Protein AF-A0A9Q1M0E0-F1 (afdb_monomer)

Solvent-accessible surface area (backbone atoms only — not comparable to full-atom values): 7280 Å² total; per-residue (Å²): 142,78,85,75,78,78,80,63,74,82,59,57,85,79,56,82,85,81,90,66,102,55,81,57,69,69,65,53,51,59,60,48,53,55,46,52,51,31,52,52,40,40,74,76,71,42,93,62,81,74,89,78,69,83,98,55,47,70,40,35,71,77,45,47,36,64,31,49,22,44,82,45,71,67,61,52,51,50,50,39,70,75,55,53,87,44,63,70,64,48,59,68,68,64,56,69,39,69,61,74,49,63,67,68,60,52,55,46,49,49,70,76,44,83,82

Secondary structure (DSSP, 8-state):
-------GGGGGGGS-----SS-HHHHHHHHHHHHHHHHHHHHTT--------TT--HHIIIIIHHHH-B--HHHHHHHHHHHTT-HHHHHHHTSPBPP-S-HHHHHHHHHH---

Structure (mmCIF, N/CA/C/O backbone):
data_AF-A0A9Q1M0E0-F1
#
_entry.id   AF-A0A9Q1M0E0-F1
#
loop_
_atom_site.group_PDB
_atom_site.id
_atom_site.type_symbol
_atom_site.label_atom_id
_atom_site.label_alt_id
_atom_site.label_comp_id
_atom_site.label_asym_id
_atom_site.label_entity_id
_atom_site.label_seq_id
_atom_site.pdbx_PDB_ins_code
_atom_site.Cartn_x
_atom_site.Cartn_y
_atom_site.Cartn_z
_atom_site.occupancy
_atom_site.B_iso_or_equiv
_atom_site.auth_seq_id
_atom_site.auth_comp_id
_atom_site.auth_asym_id
_atom_site.auth_atom_id
_atom_site.pdbx_PDB_model_num
ATOM 1 N N . MET A 1 1 ? -7.735 -19.578 30.010 1.00 34.72 1 MET A N 1
ATOM 2 C CA . MET A 1 1 ? -7.227 -19.688 28.627 1.00 34.72 1 MET A CA 1
ATOM 3 C C . MET A 1 1 ? -8.415 -19.986 27.739 1.00 34.72 1 MET A C 1
ATOM 5 O O . MET A 1 1 ? -8.943 -21.083 27.809 1.00 34.72 1 MET A O 1
ATOM 9 N N . GLY A 1 2 ? -8.872 -18.986 26.999 1.00 29.14 2 GLY A N 1
ATOM 10 C CA . GLY A 1 2 ? -9.993 -19.087 26.074 1.00 29.14 2 GLY A CA 1
ATOM 11 C C . GLY A 1 2 ? -10.066 -17.766 25.330 1.00 29.14 2 GLY A C 1
ATOM 12 O O . GLY A 1 2 ? -10.537 -16.779 25.877 1.00 29.14 2 GLY A O 1
ATOM 13 N N . ILE A 1 3 ? -9.443 -17.710 24.158 1.00 33.84 3 ILE A N 1
ATOM 14 C CA . ILE A 1 3 ? -9.691 -16.648 23.185 1.00 33.84 3 ILE A CA 1
ATOM 15 C C . ILE A 1 3 ? -10.993 -17.047 22.507 1.00 33.84 3 ILE A C 1
ATOM 17 O O . ILE A 1 3 ? -10.993 -17.894 21.616 1.00 33.84 3 ILE A O 1
ATOM 21 N N . ASP A 1 4 ? -12.099 -16.512 23.011 1.00 32.66 4 ASP A N 1
ATOM 22 C CA . ASP A 1 4 ? -13.401 -16.704 22.393 1.00 32.66 4 ASP A CA 1
ATOM 23 C C . ASP A 1 4 ? -13.353 -16.092 20.992 1.00 32.66 4 ASP A C 1
ATOM 25 O O . ASP A 1 4 ? -13.011 -14.921 20.804 1.00 32.66 4 ASP A O 1
ATOM 29 N N . ALA A 1 5 ? -13.635 -16.923 19.991 1.00 37.22 5 ALA A N 1
ATOM 30 C CA . ALA A 1 5 ? -13.824 -16.477 18.626 1.00 37.22 5 ALA A CA 1
ATOM 31 C C . ALA A 1 5 ? -14.966 -15.454 18.627 1.00 37.22 5 ALA A C 1
ATOM 33 O O . ALA A 1 5 ? -16.107 -15.798 18.931 1.00 37.22 5 ALA A O 1
ATOM 34 N N . LEU A 1 6 ? -14.653 -14.192 18.324 1.00 43.72 6 LEU A N 1
ATOM 35 C CA . LEU A 1 6 ? -15.671 -13.169 18.119 1.00 43.72 6 LEU A CA 1
ATOM 36 C C . LEU A 1 6 ? -16.571 -13.612 16.962 1.00 43.72 6 LEU A C 1
ATOM 38 O O . LEU A 1 6 ? -16.150 -13.665 15.805 1.00 43.72 6 LEU A O 1
ATOM 42 N N . ASP A 1 7 ? -17.807 -13.954 17.310 1.00 38.16 7 ASP A N 1
ATOM 43 C CA . ASP A 1 7 ? -18.870 -14.273 16.373 1.00 38.16 7 ASP A CA 1
ATOM 44 C C . ASP A 1 7 ? -19.270 -13.004 15.601 1.00 38.16 7 ASP A C 1
ATOM 46 O O . ASP A 1 7 ? -20.046 -12.165 16.060 1.00 38.16 7 ASP A O 1
ATOM 50 N N . CYS A 1 8 ? -18.698 -12.844 14.407 1.00 41.69 8 CYS A N 1
ATOM 51 C CA . CYS A 1 8 ? -18.947 -11.715 13.510 1.00 41.69 8 CYS A CA 1
ATOM 52 C C . CYS A 1 8 ? -20.258 -11.839 12.704 1.00 41.69 8 CYS A C 1
ATOM 54 O O . CYS A 1 8 ? -20.469 -11.074 11.758 1.00 41.69 8 CYS A O 1
ATOM 56 N N . SER A 1 9 ? -21.163 -12.759 13.065 1.00 41.91 9 SER A N 1
ATOM 57 C CA . SER A 1 9 ? -22.422 -13.007 12.342 1.00 41.91 9 SER A CA 1
ATOM 58 C C . SER A 1 9 ? -23.314 -11.768 12.191 1.00 41.91 9 SER A C 1
ATOM 60 O O . SER A 1 9 ? -24.031 -11.639 11.198 1.00 41.91 9 SER A O 1
ATOM 62 N N . HIS A 1 10 ? -23.242 -10.807 13.118 1.00 43.28 10 HIS A N 1
ATOM 63 C CA . HIS A 1 10 ? -24.044 -9.578 13.070 1.00 43.28 10 HIS A CA 1
ATOM 64 C C . HIS A 1 10 ? -23.569 -8.529 1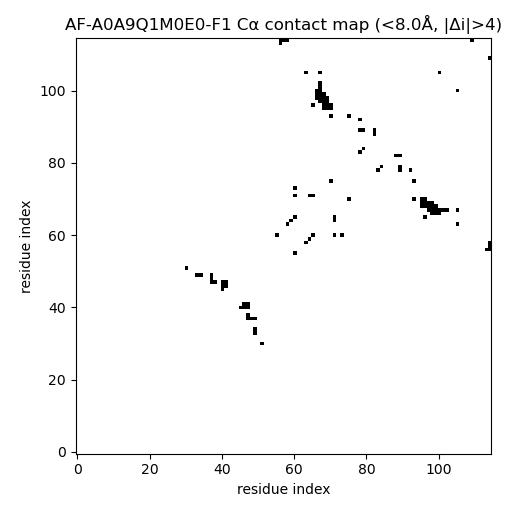2.049 1.00 43.28 10 HIS A C 1
ATOM 66 O O . HIS A 1 10 ? -24.323 -7.609 11.730 1.00 43.28 10 HIS A O 1
ATOM 72 N N . LEU A 1 11 ? -22.365 -8.663 11.484 1.00 46.19 11 LEU A N 1
ATOM 73 C CA . LEU A 1 11 ? -21.838 -7.713 10.492 1.00 46.19 11 LEU A CA 1
ATOM 74 C C . LEU A 1 11 ? -22.188 -8.090 9.040 1.00 46.19 11 LEU A C 1
ATOM 76 O O . LEU A 1 11 ? -22.089 -7.245 8.148 1.00 46.19 11 LEU A O 1
ATOM 80 N N . ASN A 1 12 ? -22.680 -9.312 8.804 1.00 43.06 12 ASN A N 1
ATOM 81 C CA . ASN A 1 12 ? -23.043 -9.807 7.468 1.00 43.06 12 ASN A CA 1
ATOM 82 C C . ASN A 1 12 ? -24.220 -9.057 6.825 1.00 43.06 12 ASN A C 1
ATOM 84 O O . ASN A 1 12 ? -24.329 -9.016 5.603 1.00 43.06 12 ASN A O 1
ATOM 88 N N . HIS A 1 13 ? -25.088 -8.421 7.615 1.00 38.31 13 HIS A N 1
ATOM 89 C CA . HIS A 1 13 ? -26.261 -7.724 7.077 1.00 38.31 13 HIS A CA 1
ATOM 90 C C . HIS A 1 13 ? -25.925 -6.357 6.445 1.00 38.31 13 HIS A C 1
ATOM 92 O O . HIS A 1 13 ? -26.777 -5.746 5.800 1.00 38.31 13 HIS A O 1
ATOM 98 N N . LYS A 1 14 ? -24.694 -5.850 6.625 1.00 40.41 14 LYS A N 1
ATOM 99 C CA . LYS A 1 14 ? -24.302 -4.508 6.161 1.00 40.41 14 LYS A CA 1
ATOM 100 C C . LYS A 1 14 ? -23.482 -4.513 4.865 1.00 40.41 14 LYS A C 1
ATOM 102 O O . LYS A 1 14 ? -23.364 -3.465 4.237 1.00 40.41 14 LYS A O 1
ATOM 107 N N . PHE A 1 15 ? -22.962 -5.667 4.434 1.00 40.66 15 PHE A N 1
ATOM 108 C CA . PHE A 1 15 ? -22.102 -5.769 3.251 1.00 40.66 15 PHE A CA 1
ATOM 109 C C . PHE A 1 15 ? -22.349 -7.083 2.487 1.00 40.66 15 PHE A C 1
ATOM 111 O O . PHE A 1 15 ? -21.860 -8.129 2.913 1.00 40.66 15 PHE A O 1
ATOM 118 N N . PRO A 1 16 ? -23.091 -7.068 1.362 1.00 32.03 16 PRO A N 1
ATOM 119 C CA . PRO A 1 16 ? -23.270 -8.265 0.550 1.00 32.03 16 PRO A CA 1
ATOM 120 C C . PRO A 1 16 ? -21.944 -8.665 -0.115 1.00 32.03 16 PRO A C 1
ATOM 122 O O . PRO A 1 16 ? -21.217 -7.827 -0.654 1.00 32.03 16 PRO A O 1
ATOM 125 N N . ALA A 1 17 ? -21.626 -9.959 -0.068 1.00 39.06 17 ALA A N 1
ATOM 126 C CA . ALA A 1 17 ? -20.426 -10.530 -0.668 1.00 39.06 17 ALA A CA 1
ATOM 127 C C . ALA A 1 17 ? -20.444 -10.363 -2.199 1.00 39.06 17 ALA A C 1
ATOM 129 O O . ALA A 1 17 ? -21.310 -10.908 -2.881 1.00 39.06 17 ALA A O 1
ATOM 130 N N . ILE A 1 18 ? -19.466 -9.638 -2.751 1.00 38.50 18 ILE A N 1
ATOM 131 C CA . ILE A 1 18 ? -19.239 -9.576 -4.199 1.00 38.50 18 ILE A CA 1
ATOM 132 C C . ILE A 1 18 ? -18.432 -10.816 -4.592 1.00 38.50 18 ILE A C 1
ATOM 134 O O . ILE A 1 18 ? -17.242 -10.934 -4.294 1.00 38.50 18 ILE A O 1
ATOM 138 N N . SER A 1 19 ? -19.104 -11.767 -5.239 1.00 37.25 19 SER A N 1
ATOM 139 C CA . SER A 1 19 ? -18.520 -13.014 -5.725 1.00 37.25 19 SER A CA 1
ATOM 140 C C . SER A 1 19 ? -17.624 -12.758 -6.940 1.00 37.25 19 SER A C 1
ATOM 142 O O . SER A 1 19 ? -18.107 -12.651 -8.063 1.00 37.25 19 SER A O 1
ATOM 144 N N . ASN A 1 20 ? -16.311 -12.700 -6.734 1.00 34.97 20 ASN A N 1
ATOM 145 C CA . ASN A 1 20 ? -15.337 -12.793 -7.819 1.00 34.97 20 ASN A CA 1
ATOM 146 C C . ASN A 1 20 ? -14.214 -13.751 -7.418 1.00 34.97 20 ASN A C 1
ATOM 148 O O . ASN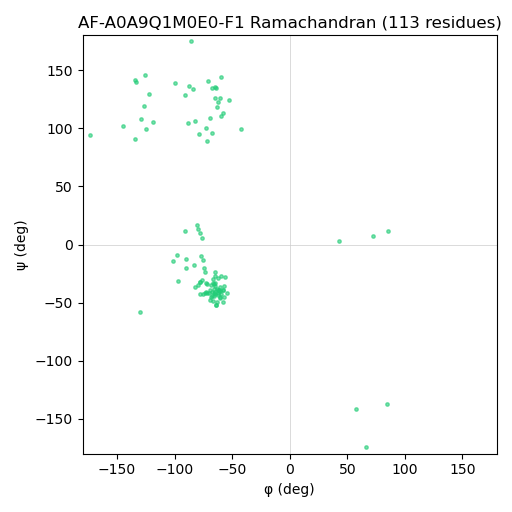 A 1 20 ? -13.239 -13.323 -6.815 1.00 34.97 20 ASN A O 1
ATOM 152 N N . GLY A 1 21 ? -14.391 -15.038 -7.746 1.00 37.41 21 GLY A N 1
ATOM 153 C CA . GLY A 1 21 ? -13.385 -16.045 -8.147 1.00 37.41 21 GLY A CA 1
ATOM 154 C C . GLY A 1 21 ? -12.025 -16.192 -7.440 1.00 37.41 21 GLY A C 1
ATOM 155 O O . GLY A 1 21 ? -11.223 -17.008 -7.880 1.00 37.41 21 GLY A O 1
ATOM 156 N N . ARG A 1 22 ? -11.716 -15.449 -6.381 1.00 47.44 22 ARG A N 1
ATOM 157 C CA . ARG A 1 22 ? -10.498 -15.552 -5.570 1.00 47.44 22 ARG A CA 1
ATOM 158 C C . ARG A 1 22 ? -10.954 -15.819 -4.152 1.00 47.44 22 ARG A C 1
ATOM 160 O O . ARG A 1 22 ? -11.830 -15.099 -3.691 1.00 47.44 22 ARG A O 1
ATOM 167 N N . ASN A 1 23 ? -10.396 -16.835 -3.492 1.00 38.31 23 ASN A N 1
ATOM 168 C CA . ASN A 1 23 ? -10.765 -17.250 -2.133 1.00 38.31 23 ASN A CA 1
ATOM 169 C C . ASN A 1 23 ? -10.974 -16.026 -1.207 1.00 38.31 23 ASN A C 1
ATOM 171 O O . ASN A 1 23 ? -9.991 -15.448 -0.737 1.00 38.31 23 ASN A O 1
ATOM 175 N N . PRO A 1 24 ? -12.232 -15.600 -0.958 1.00 46.53 24 PRO A N 1
ATOM 176 C CA . PRO A 1 24 ? -12.521 -14.273 -0.399 1.00 46.53 24 PRO A CA 1
ATOM 177 C C . PRO A 1 24 ? -12.187 -14.174 1.089 1.00 46.53 24 PRO A C 1
ATOM 179 O O . PRO A 1 24 ? -12.020 -13.084 1.628 1.00 46.53 24 PRO A O 1
ATOM 182 N N . LEU A 1 25 ? -12.092 -15.326 1.757 1.00 44.34 25 LEU A N 1
ATOM 183 C CA . LEU A 1 25 ? -12.033 -15.434 3.210 1.00 44.34 25 LEU A CA 1
ATOM 184 C C . LEU A 1 25 ? -10.732 -14.884 3.809 1.00 44.34 25 LEU A C 1
ATOM 186 O O . LEU A 1 25 ? -10.782 -14.271 4.870 1.00 44.34 25 LEU A O 1
ATOM 190 N N . MET A 1 26 ? -9.587 -15.019 3.127 1.00 47.56 26 MET A N 1
ATOM 191 C CA . MET A 1 26 ? -8.335 -14.434 3.630 1.00 47.56 26 MET A CA 1
ATOM 192 C C . MET A 1 26 ? -8.228 -12.934 3.351 1.00 47.56 26 MET A C 1
ATOM 194 O O . MET A 1 26 ? -7.730 -12.203 4.201 1.00 47.56 26 MET A O 1
ATOM 198 N N . SER A 1 27 ? -8.747 -12.456 2.212 1.00 49.50 27 SER A N 1
ATOM 199 C CA . SER A 1 27 ? -8.696 -11.028 1.868 1.00 49.50 27 SER A CA 1
ATOM 200 C C . SER A 1 27 ? -9.633 -10.164 2.713 1.00 49.50 27 SER A C 1
ATOM 202 O O . SER A 1 27 ? -9.318 -9.026 3.061 1.00 49.50 27 SER A O 1
ATOM 204 N N . LEU A 1 28 ? -10.781 -10.727 3.086 1.00 53.72 28 LEU A N 1
ATOM 205 C CA . LEU A 1 28 ? -11.791 -10.022 3.862 1.00 53.72 28 LEU A CA 1
ATOM 206 C C . LEU A 1 28 ? -11.431 -9.934 5.354 1.00 53.72 28 LEU A C 1
ATOM 208 O O . LEU A 1 28 ? -11.747 -8.934 5.996 1.00 53.72 28 LEU A O 1
ATOM 212 N N . GLY A 1 29 ? -10.730 -10.943 5.888 1.00 54.44 29 GLY A N 1
ATOM 213 C CA . GLY A 1 29 ? -10.344 -11.013 7.300 1.00 54.44 29 GLY A CA 1
ATOM 214 C C . GLY A 1 29 ? -9.380 -9.902 7.726 1.00 54.44 29 GLY A C 1
ATOM 215 O O . GLY A 1 29 ? -9.674 -9.170 8.668 1.00 54.44 29 GLY A O 1
ATOM 216 N N . TYR A 1 30 ? -8.262 -9.704 7.013 1.00 52.78 30 TYR A N 1
ATOM 217 C CA . TYR A 1 30 ? -7.275 -8.674 7.388 1.00 52.78 30 TYR A CA 1
ATOM 218 C C . TYR A 1 30 ? -7.827 -7.249 7.250 1.00 52.78 30 TYR A C 1
ATOM 220 O O . TYR A 1 30 ? -7.521 -6.371 8.056 1.00 52.78 30 TYR A O 1
ATOM 228 N N . LYS A 1 31 ? -8.699 -7.032 6.258 1.00 61.03 31 LYS A N 1
ATOM 229 C CA . LYS A 1 31 ? -9.344 -5.741 6.000 1.00 61.03 31 LYS A CA 1
ATOM 230 C C . LYS A 1 31 ? -10.270 -5.323 7.144 1.00 61.03 31 LYS A C 1
ATOM 232 O O . LYS A 1 31 ? -10.482 -4.130 7.354 1.00 61.03 31 LYS A O 1
ATOM 237 N N . LEU A 1 32 ? -10.808 -6.296 7.880 1.00 71.44 32 LEU A N 1
ATOM 238 C CA . LEU A 1 32 ? -11.676 -6.072 9.030 1.00 71.44 32 LEU A CA 1
ATOM 239 C C . LEU A 1 32 ? -10.884 -5.607 10.261 1.00 71.44 32 LEU A C 1
ATOM 241 O O . LEU A 1 32 ? -11.300 -4.657 10.922 1.00 71.44 32 LEU A O 1
ATOM 245 N N . TYR A 1 33 ? -9.727 -6.220 10.535 1.00 83.12 33 TYR A N 1
ATOM 246 C CA . TYR A 1 33 ? -8.934 -5.915 11.733 1.00 83.12 33 TYR A CA 1
ATOM 247 C C . TYR A 1 33 ? -8.295 -4.524 11.692 1.00 83.12 33 TYR A C 1
ATOM 249 O O . TYR A 1 33 ? -8.436 -3.765 12.648 1.00 83.12 33 TYR A O 1
ATOM 257 N N . SER A 1 34 ? -7.645 -4.147 10.584 1.00 86.44 34 SER A N 1
ATOM 258 C CA . SER A 1 34 ? -7.011 -2.823 10.467 1.00 86.44 34 SER A CA 1
ATOM 259 C C . SER A 1 34 ? -8.031 -1.683 10.532 1.00 86.44 34 SER A C 1
ATOM 261 O O . SER A 1 34 ? -7.775 -0.665 11.175 1.00 86.44 34 SER A O 1
ATOM 263 N N . LYS A 1 35 ? -9.215 -1.866 9.928 1.00 90.50 35 LYS A N 1
ATOM 264 C CA . LYS A 1 35 ? -10.309 -0.887 10.016 1.00 90.50 35 LYS A CA 1
ATOM 265 C C . LYS A 1 35 ? -10.864 -0.780 11.428 1.00 90.50 35 LYS A C 1
ATOM 267 O O . LYS A 1 35 ? -10.955 0.322 11.948 1.00 90.50 35 LYS A O 1
ATOM 272 N N . SER A 1 36 ? -11.163 -1.913 12.065 1.00 92.75 36 SER A N 1
ATOM 273 C CA . SER A 1 36 ? -11.662 -1.934 13.443 1.00 92.75 36 SER A CA 1
ATOM 274 C C . SER A 1 36 ? -10.691 -1.259 14.414 1.00 92.75 36 SER A C 1
ATOM 276 O O . SER A 1 36 ? -11.119 -0.512 15.295 1.00 92.75 36 SER A O 1
ATOM 278 N N . PHE A 1 37 ? -9.388 -1.469 14.230 1.00 91.94 37 PHE A N 1
ATOM 279 C CA . PHE A 1 37 ? -8.369 -0.794 15.023 1.00 91.94 37 PHE A CA 1
ATOM 280 C C . PHE A 1 37 ? -8.398 0.727 14.818 1.00 91.94 37 PHE A C 1
ATOM 282 O O . PHE A 1 37 ? -8.479 1.472 15.794 1.00 91.94 37 PHE A O 1
ATOM 289 N N . ALA A 1 38 ? -8.418 1.199 13.568 1.00 93.81 38 ALA A N 1
ATOM 290 C CA . ALA A 1 38 ? -8.513 2.628 13.271 1.00 93.81 38 ALA A CA 1
ATOM 291 C C . ALA A 1 38 ? -9.814 3.255 13.805 1.00 93.81 38 ALA A C 1
ATOM 293 O O . ALA A 1 38 ? -9.788 4.356 14.350 1.00 93.81 38 ALA A O 1
ATOM 294 N N . ASP A 1 39 ? -10.939 2.547 13.711 1.00 94.19 39 ASP A N 1
ATOM 295 C CA . ASP A 1 39 ? -12.225 2.994 14.252 1.00 94.19 39 ASP A CA 1
ATOM 296 C C . ASP A 1 39 ? -12.192 3.093 15.784 1.00 94.19 39 ASP A C 1
ATOM 298 O O . ASP A 1 39 ? -12.749 4.027 16.360 1.00 94.19 39 ASP A O 1
ATOM 302 N N . THR A 1 40 ? -11.473 2.184 16.450 1.00 96.06 40 THR A N 1
ATOM 303 C CA . THR A 1 40 ? -11.269 2.224 17.907 1.00 96.06 40 THR A CA 1
ATOM 304 C C . THR A 1 40 ? -10.438 3.441 18.317 1.00 96.06 40 THR A C 1
ATOM 306 O O . THR A 1 40 ? -10.783 4.117 19.285 1.00 96.06 40 THR A O 1
ATOM 309 N N . LEU A 1 41 ? -9.386 3.775 17.559 1.00 96.50 41 LEU A N 1
ATOM 310 C CA . LEU A 1 41 ? -8.593 4.992 17.777 1.00 96.50 41 LEU A CA 1
ATOM 311 C C . LEU A 1 41 ? -9.442 6.260 17.596 1.00 96.50 41 LEU A C 1
ATOM 313 O O . LEU A 1 41 ? -9.407 7.159 18.437 1.00 96.50 41 LEU A O 1
ATOM 317 N N . LYS A 1 42 ? -10.275 6.306 16.552 1.00 96.69 42 LYS A N 1
ATOM 318 C CA . LYS A 1 42 ? -11.207 7.422 16.331 1.00 96.69 42 LYS A CA 1
ATOM 319 C C . LYS A 1 42 ? -12.215 7.569 17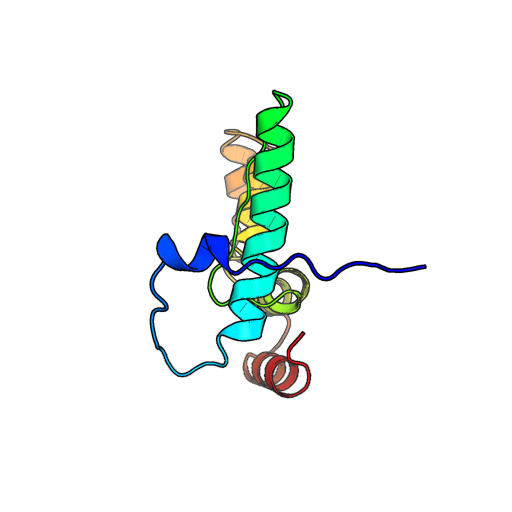.468 1.00 96.69 42 LYS A C 1
ATOM 321 O O . LYS A 1 42 ? -12.504 8.689 17.878 1.00 96.69 42 LYS A O 1
ATOM 326 N N . ALA A 1 43 ? -12.726 6.459 18.004 1.00 95.31 43 ALA A N 1
ATOM 327 C CA . ALA A 1 43 ? -13.703 6.473 19.093 1.00 95.31 43 ALA A CA 1
ATOM 328 C C . ALA A 1 43 ? -13.157 7.109 20.384 1.00 95.31 43 ALA A C 1
ATOM 330 O O . ALA A 1 43 ? -13.923 7.704 21.138 1.00 95.31 43 ALA A O 1
ATOM 331 N N . VAL A 1 44 ? -11.843 7.033 20.619 1.00 97.06 44 VAL A N 1
ATOM 332 C CA . VAL A 1 44 ? -11.176 7.692 21.758 1.00 97.06 44 VAL A CA 1
ATOM 333 C C . VAL A 1 44 ? -10.668 9.106 21.431 1.00 97.06 44 VAL A C 1
ATOM 335 O O . VAL A 1 44 ? -9.933 9.694 22.219 1.00 97.06 44 VAL A O 1
ATOM 338 N N . GLY A 1 45 ? -11.070 9.671 20.287 1.00 95.00 45 GLY A N 1
ATOM 339 C CA . GLY A 1 45 ? -10.752 11.042 19.881 1.00 95.00 45 GLY A CA 1
ATOM 340 C C . GLY A 1 45 ? -9.405 11.216 19.175 1.00 95.00 45 GLY A C 1
ATOM 341 O O . GLY A 1 45 ? -8.970 12.351 18.989 1.00 95.00 45 GLY A O 1
ATOM 342 N N . VAL A 1 46 ? -8.735 10.129 18.773 1.00 96.81 46 VAL A N 1
ATOM 343 C CA . VAL A 1 46 ? -7.478 10.196 18.010 1.00 96.81 46 VAL A CA 1
ATOM 344 C C . VAL A 1 46 ? -7.778 10.365 16.520 1.00 96.81 46 VAL A C 1
ATOM 346 O O . VAL A 1 46 ? -8.584 9.631 15.946 1.00 96.81 46 VAL A O 1
ATOM 349 N N . THR A 1 47 ? -7.081 11.292 15.863 1.00 92.75 47 THR A N 1
ATOM 350 C CA . THR A 1 47 ? -7.061 11.372 14.398 1.00 92.75 47 THR A CA 1
ATOM 351 C C . THR A 1 47 ? -6.305 10.167 13.847 1.00 92.75 47 THR A C 1
ATOM 353 O O . THR A 1 47 ? -5.090 10.069 14.002 1.00 92.75 47 THR A O 1
ATOM 356 N N . ALA A 1 48 ? -7.024 9.236 13.225 1.00 93.25 48 ALA A N 1
ATOM 357 C CA . ALA A 1 48 ? -6.451 8.028 12.646 1.00 93.25 48 ALA A CA 1
ATOM 358 C C . ALA A 1 48 ? -7.014 7.779 11.246 1.00 93.25 48 ALA A C 1
ATOM 360 O O . ALA A 1 48 ? -8.211 7.943 11.009 1.00 93.25 48 ALA A O 1
ATOM 361 N N . GLU A 1 49 ? -6.170 7.312 10.335 1.00 90.75 49 GLU A N 1
ATOM 362 C CA . GLU A 1 49 ? -6.562 6.899 8.990 1.00 90.75 49 GLU A CA 1
ATOM 363 C C . GLU A 1 49 ? -6.091 5.469 8.724 1.00 90.75 49 GLU A C 1
ATOM 365 O O . GLU A 1 49 ? -5.067 5.024 9.239 1.00 90.75 49 GLU A O 1
ATOM 370 N N . CYS A 1 50 ? -6.878 4.721 7.951 1.00 90.31 50 CYS A N 1
ATOM 371 C CA . CYS A 1 50 ? -6.548 3.360 7.546 1.00 90.31 50 CYS A CA 1
ATOM 372 C C . CYS A 1 50 ? -6.457 3.327 6.024 1.00 90.31 50 CYS A C 1
ATOM 374 O O . CYS A 1 50 ? -7.483 3.370 5.342 1.00 90.31 50 CYS A O 1
ATOM 376 N N . VAL A 1 51 ? -5.230 3.251 5.512 1.00 88.81 51 VAL A N 1
ATOM 377 C CA . VAL A 1 51 ? -4.947 3.106 4.082 1.00 88.81 51 VAL A CA 1
ATOM 378 C C . VAL A 1 51 ? -4.855 1.620 3.750 1.00 88.81 51 VAL A C 1
ATOM 380 O O . VAL A 1 51 ? -4.156 0.859 4.420 1.00 88.81 51 VAL A O 1
ATOM 383 N N . LEU A 1 52 ? -5.600 1.191 2.733 1.00 87.88 52 LEU A N 1
ATOM 384 C CA . LEU A 1 52 ? -5.659 -0.198 2.286 1.00 87.88 52 LEU A CA 1
ATOM 385 C C . LEU A 1 52 ? -5.354 -0.258 0.793 1.00 87.88 52 LEU A C 1
ATOM 387 O O . LEU A 1 52 ? -6.106 0.280 -0.017 1.00 87.88 52 LEU A O 1
ATOM 391 N N . TYR A 1 53 ? -4.288 -0.967 0.436 1.00 86.44 53 TYR A N 1
ATOM 392 C CA . TYR A 1 53 ? -3.873 -1.138 -0.952 1.00 86.44 53 TYR A CA 1
ATOM 393 C C . TYR A 1 53 ? -4.573 -2.362 -1.556 1.00 86.44 53 TYR A C 1
ATOM 395 O O . TYR A 1 53 ? -4.259 -3.512 -1.239 1.00 86.44 53 TYR A O 1
ATOM 403 N N . GLU A 1 54 ? -5.578 -2.125 -2.400 1.00 84.00 54 GLU A N 1
ATOM 404 C CA . GLU A 1 54 ? -6.402 -3.198 -2.965 1.00 84.00 54 GLU A CA 1
ATOM 405 C C . GLU A 1 54 ? -5.598 -4.138 -3.872 1.00 84.00 54 GLU A C 1
ATOM 407 O O . GLU A 1 54 ? -4.832 -3.719 -4.738 1.00 84.00 54 GLU A O 1
ATOM 412 N N . GLY A 1 55 ? -5.812 -5.445 -3.710 1.00 83.88 55 GLY A N 1
ATOM 413 C CA . GLY A 1 55 ? -5.164 -6.465 -4.539 1.00 83.88 55 GLY A CA 1
ATOM 414 C C . GLY A 1 55 ? -3.669 -6.673 -4.270 1.00 83.88 55 GLY A C 1
ATOM 415 O O . GLY A 1 55 ? -3.038 -7.441 -5.008 1.00 83.88 55 GLY A O 1
ATOM 416 N N . LYS A 1 56 ? -3.124 -6.035 -3.228 1.00 84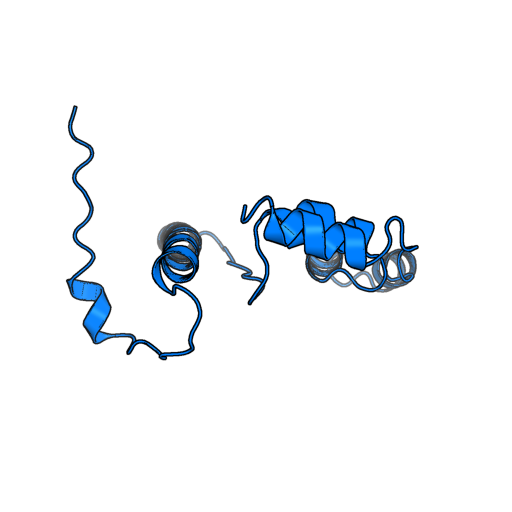.44 56 LYS A N 1
ATOM 417 C CA . LYS A 1 56 ? -1.755 -6.207 -2.732 1.00 84.44 56 LYS A CA 1
ATOM 418 C C . LYS A 1 56 ? -1.747 -7.137 -1.513 1.00 84.44 56 LYS A C 1
ATOM 420 O O . LYS A 1 56 ? -2.639 -7.068 -0.669 1.00 84.44 56 LYS A O 1
ATOM 425 N N . THR A 1 57 ? -0.765 -8.029 -1.445 1.00 83.06 57 THR A N 1
ATOM 426 C CA . THR A 1 57 ? -0.435 -8.821 -0.253 1.00 83.06 57 THR A CA 1
ATOM 427 C C . THR A 1 57 ? 0.513 -8.039 0.654 1.00 83.06 57 THR A C 1
ATOM 429 O O . THR A 1 57 ? 0.981 -6.956 0.293 1.00 83.06 57 THR A O 1
ATOM 432 N N . LEU A 1 58 ? 0.827 -8.587 1.833 1.00 79.88 58 LEU A N 1
ATOM 433 C CA . LEU A 1 58 ? 1.779 -7.955 2.746 1.00 79.88 58 LEU A CA 1
ATOM 434 C C . LEU A 1 58 ? 3.154 -7.808 2.079 1.00 79.88 58 LEU A C 1
ATOM 436 O O . LEU A 1 58 ? 3.787 -6.759 2.173 1.00 79.88 58 LEU A O 1
ATOM 440 N N . THR A 1 59 ? 3.608 -8.844 1.371 1.00 85.56 59 THR A N 1
ATOM 441 C CA . THR A 1 59 ? 4.912 -8.820 0.695 1.00 85.56 59 THR A CA 1
ATOM 442 C C . THR A 1 59 ? 4.928 -7.951 -0.559 1.00 85.56 59 THR A C 1
ATOM 444 O O . THR A 1 59 ? 6.003 -7.477 -0.931 1.00 85.56 59 THR A O 1
ATOM 447 N N . ASP A 1 60 ? 3.775 -7.703 -1.195 1.00 87.81 60 ASP A N 1
ATOM 448 C CA . ASP A 1 60 ? 3.705 -6.812 -2.355 1.00 87.81 60 ASP A CA 1
ATOM 449 C C . ASP A 1 60 ? 4.221 -5.409 -1.988 1.00 87.81 60 ASP A C 1
ATOM 451 O O . ASP A 1 60 ? 5.130 -4.915 -2.647 1.00 87.81 60 ASP A O 1
ATOM 455 N N . LEU A 1 61 ? 3.733 -4.831 -0.885 1.00 87.31 61 LEU A N 1
ATOM 456 C CA . LEU A 1 61 ? 4.067 -3.462 -0.467 1.00 87.31 61 LEU A CA 1
ATOM 457 C C . LEU A 1 61 ? 5.500 -3.308 0.059 1.00 87.31 61 LEU A C 1
ATOM 459 O O . LEU A 1 61 ? 6.168 -2.325 -0.237 1.00 87.31 61 LEU A O 1
ATOM 463 N N . PHE A 1 62 ? 5.985 -4.262 0.860 1.00 85.62 62 PHE A N 1
ATOM 464 C CA . PHE A 1 62 ? 7.284 -4.120 1.536 1.00 85.62 62 PHE A CA 1
ATOM 465 C C . PHE A 1 62 ? 8.470 -4.659 0.736 1.00 85.62 62 PHE A C 1
ATOM 467 O O . PHE A 1 62 ? 9.612 -4.305 1.026 1.00 85.62 62 PHE A O 1
ATOM 474 N N . LEU A 1 63 ? 8.225 -5.543 -0.233 1.00 88.12 63 LEU A N 1
ATOM 475 C CA . LEU A 1 63 ? 9.287 -6.219 -0.976 1.00 88.12 63 LEU A CA 1
ATOM 476 C C . LEU A 1 63 ? 9.068 -6.138 -2.483 1.00 88.12 63 LEU A C 1
ATOM 478 O O . LEU A 1 63 ? 9.935 -5.636 -3.198 1.00 88.12 63 LEU A O 1
ATOM 482 N N . GLN A 1 64 ? 7.934 -6.629 -2.993 1.00 89.31 64 GLN A N 1
ATOM 483 C CA . GLN A 1 64 ? 7.802 -6.835 -4.437 1.00 89.31 64 GLN A CA 1
ATOM 484 C C . GLN A 1 64 ? 7.711 -5.522 -5.213 1.00 89.31 64 GLN A C 1
ATOM 486 O O . GLN A 1 64 ? 8.341 -5.417 -6.261 1.00 89.31 64 GLN A O 1
ATOM 491 N N . ASP A 1 65 ? 6.967 -4.532 -4.726 1.00 90.44 65 ASP A N 1
ATOM 492 C CA . ASP A 1 65 ? 6.828 -3.226 -5.371 1.00 90.44 65 ASP A CA 1
ATOM 493 C C . ASP A 1 65 ? 8.140 -2.420 -5.334 1.00 90.44 65 ASP A C 1
ATOM 495 O O . ASP A 1 65 ? 8.592 -2.004 -6.411 1.00 90.44 65 ASP A O 1
ATOM 499 N N . PRO A 1 66 ? 8.864 -2.339 -4.195 1.00 90.69 66 PRO A N 1
ATOM 500 C CA . PRO A 1 66 ? 10.216 -1.782 -4.173 1.00 90.69 66 PRO A CA 1
ATOM 501 C C . PRO A 1 66 ? 11.170 -2.457 -5.168 1.00 90.69 66 PRO A C 1
ATOM 503 O O . PRO A 1 66 ? 11.938 -1.787 -5.862 1.00 90.69 66 PRO A O 1
ATOM 506 N N . MET A 1 67 ? 11.112 -3.789 -5.289 1.00 92.44 67 MET A N 1
ATOM 507 C CA . MET A 1 67 ? 11.979 -4.552 -6.196 1.00 92.44 67 MET A CA 1
ATOM 508 C C . MET A 1 67 ? 11.560 -4.445 -7.670 1.00 92.44 67 MET A C 1
ATOM 510 O O . MET A 1 67 ? 12.414 -4.494 -8.564 1.00 92.44 67 MET A O 1
ATOM 514 N N . ARG A 1 68 ? 10.261 -4.283 -7.943 1.00 92.19 68 ARG A N 1
ATOM 515 C CA . ARG A 1 68 ? 9.696 -4.073 -9.286 1.00 92.19 68 ARG A CA 1
ATOM 516 C C . ARG A 1 68 ? 10.128 -2.730 -9.871 1.00 92.19 68 ARG A C 1
ATOM 518 O O . ARG A 1 68 ? 10.285 -2.632 -11.097 1.00 92.19 68 ARG A O 1
ATOM 525 N N . GLY A 1 69 ? 10.371 -1.743 -9.010 1.00 89.94 69 GLY A N 1
ATOM 526 C CA . GLY A 1 69 ? 10.673 -0.369 -9.397 1.00 89.94 69 GLY A CA 1
ATOM 527 C C . GLY A 1 69 ? 9.480 0.314 -10.075 1.00 89.94 69 GLY A C 1
ATOM 528 O O . GLY A 1 69 ? 8.396 -0.254 -10.193 1.00 89.94 69 GLY A O 1
ATOM 529 N N . GLY A 1 70 ? 9.691 1.533 -10.566 1.00 88.62 70 GLY A N 1
ATOM 530 C CA . GLY A 1 70 ? 8.617 2.399 -11.051 1.00 88.62 70 GLY A CA 1
ATOM 531 C C . GLY A 1 70 ? 7.972 3.186 -9.911 1.00 88.62 70 GLY A C 1
ATOM 532 O O . GLY A 1 70 ? 8.692 3.722 -9.069 1.00 88.62 70 GLY A O 1
ATOM 533 N N . ILE A 1 71 ? 6.640 3.273 -9.931 1.00 83.50 71 ILE A N 1
ATOM 534 C CA . ILE A 1 71 ? 5.816 3.943 -8.914 1.00 83.50 71 ILE A CA 1
ATOM 535 C C . ILE A 1 71 ? 5.494 2.932 -7.804 1.00 83.50 71 ILE A C 1
ATOM 537 O O . ILE A 1 71 ? 5.199 1.774 -8.097 1.00 83.50 71 ILE A O 1
ATOM 541 N N . ASP A 1 72 ? 5.600 3.362 -6.547 1.00 86.88 72 ASP A N 1
ATOM 542 C CA . ASP A 1 72 ? 5.246 2.568 -5.358 1.00 86.88 72 ASP A CA 1
ATOM 543 C C . ASP A 1 72 ? 4.335 3.439 -4.510 1.00 86.88 72 ASP A C 1
ATOM 545 O O . ASP A 1 72 ? 4.795 4.427 -3.934 1.00 86.88 72 ASP A O 1
ATOM 549 N N . ASP A 1 73 ? 3.058 3.071 -4.501 1.00 85.56 73 ASP A N 1
ATOM 550 C CA . ASP A 1 73 ? 1.991 3.844 -3.876 1.00 85.56 73 ASP A CA 1
ATOM 551 C C . ASP A 1 73 ? 2.235 4.010 -2.368 1.00 85.56 73 ASP A C 1
ATOM 553 O O . ASP A 1 73 ? 1.994 5.078 -1.817 1.00 85.56 73 ASP A O 1
ATOM 557 N N . MET A 1 74 ? 2.778 2.984 -1.697 1.00 88.12 74 MET A N 1
ATOM 558 C CA . MET A 1 74 ? 2.998 3.032 -0.250 1.00 88.12 74 MET A CA 1
ATOM 559 C C . MET A 1 74 ? 4.146 3.949 0.130 1.00 88.12 74 MET A C 1
ATOM 561 O O . MET A 1 74 ? 4.051 4.707 1.097 1.00 88.12 74 MET A O 1
ATOM 565 N N . LEU A 1 75 ? 5.224 3.912 -0.647 1.00 86.50 75 LEU A N 1
ATOM 566 C CA . LEU A 1 75 ? 6.324 4.838 -0.447 1.00 86.50 75 LEU A CA 1
ATOM 567 C C . LEU A 1 75 ? 5.902 6.285 -0.742 1.00 86.50 75 LEU A C 1
ATOM 569 O O . LEU A 1 75 ? 6.309 7.186 -0.012 1.00 86.50 75 LEU A O 1
ATOM 573 N N . ASP A 1 76 ? 5.075 6.514 -1.761 1.00 85.25 76 ASP A N 1
ATOM 574 C CA . ASP A 1 76 ? 4.585 7.854 -2.099 1.00 85.25 76 ASP A CA 1
ATOM 575 C C . ASP A 1 76 ? 3.648 8.409 -1.006 1.00 85.25 76 ASP A C 1
ATOM 577 O O . ASP A 1 76 ? 3.802 9.564 -0.586 1.00 85.25 76 ASP A O 1
ATOM 581 N N . ASP A 1 77 ? 2.764 7.572 -0.454 1.00 87.94 77 ASP A N 1
ATOM 582 C CA . ASP A 1 77 ? 1.932 7.916 0.706 1.00 87.94 77 ASP A CA 1
ATOM 583 C C . ASP A 1 77 ? 2.794 8.212 1.947 1.00 87.94 77 ASP A C 1
ATOM 585 O O . ASP A 1 77 ? 2.559 9.192 2.656 1.00 87.94 77 ASP A O 1
ATOM 589 N N . LEU A 1 78 ? 3.851 7.426 2.190 1.00 87.12 78 LEU A N 1
ATOM 590 C CA . LEU A 1 78 ? 4.783 7.644 3.300 1.00 87.12 78 LEU A CA 1
ATOM 591 C C . LEU A 1 78 ? 5.570 8.953 3.147 1.00 87.12 78 LEU A C 1
ATOM 593 O O . LEU A 1 78 ? 5.739 9.693 4.119 1.00 87.12 78 LEU A O 1
ATOM 597 N N . ILE A 1 79 ? 6.050 9.257 1.939 1.00 86.31 79 ILE A N 1
ATOM 598 C CA . ILE A 1 79 ? 6.757 10.510 1.644 1.00 86.31 79 ILE A CA 1
ATOM 599 C C . ILE A 1 79 ? 5.833 11.695 1.915 1.00 86.31 79 ILE A C 1
ATOM 601 O O . ILE A 1 79 ? 6.262 12.636 2.585 1.00 86.31 79 ILE A O 1
ATOM 605 N N . THR A 1 80 ? 4.587 11.623 1.445 1.00 85.81 80 THR A N 1
ATOM 606 C CA . THR A 1 80 ? 3.559 12.646 1.678 1.00 85.81 80 THR A CA 1
ATOM 607 C C . THR A 1 80 ? 3.266 12.809 3.166 1.00 85.81 80 THR A C 1
ATOM 609 O O . THR A 1 80 ? 3.257 13.925 3.675 1.00 85.81 80 THR A O 1
ATOM 612 N N . MET A 1 81 ? 3.115 11.705 3.902 1.00 85.69 81 MET A N 1
ATOM 613 C CA . MET A 1 81 ? 2.859 11.736 5.344 1.00 85.69 81 MET A CA 1
ATOM 614 C C . MET A 1 81 ? 4.008 12.384 6.132 1.00 85.69 81 MET A C 1
ATOM 616 O O . MET A 1 81 ? 3.761 13.112 7.090 1.00 85.69 81 MET A O 1
ATOM 620 N N . ILE A 1 82 ? 5.264 12.133 5.747 1.00 86.81 82 ILE A N 1
ATOM 621 C CA . ILE A 1 82 ? 6.444 12.676 6.440 1.00 86.81 82 ILE A CA 1
ATOM 622 C C . ILE A 1 82 ? 6.688 14.146 6.078 1.00 86.81 82 ILE A C 1
ATOM 624 O O . ILE A 1 82 ? 7.033 14.943 6.949 1.00 86.81 82 ILE A O 1
ATOM 628 N N . HIS A 1 83 ? 6.553 14.504 4.799 1.00 83.75 83 HIS A N 1
ATOM 629 C CA . HIS A 1 83 ? 6.946 15.823 4.293 1.00 83.75 83 HIS A CA 1
ATOM 630 C C . HIS A 1 83 ? 5.778 16.815 4.181 1.00 83.75 83 HIS A C 1
ATOM 632 O O . HIS A 1 83 ? 6.018 17.999 3.933 1.00 83.75 83 HIS A O 1
ATOM 638 N N . GLY A 1 84 ? 4.533 16.363 4.363 1.00 79.88 84 GLY A N 1
ATOM 639 C CA . GLY A 1 84 ? 3.335 17.168 4.127 1.00 79.88 84 GLY A CA 1
ATOM 640 C C . GLY A 1 84 ? 3.289 17.693 2.691 1.00 79.88 84 GLY A C 1
ATOM 641 O O . GLY A 1 84 ? 3.726 17.022 1.761 1.00 79.88 84 GLY A O 1
ATOM 642 N N . ASP A 1 85 ? 2.839 18.934 2.510 1.00 70.25 85 ASP A N 1
ATOM 643 C CA . ASP A 1 85 ? 2.705 19.578 1.193 1.00 70.25 85 ASP A CA 1
ATOM 644 C C . ASP A 1 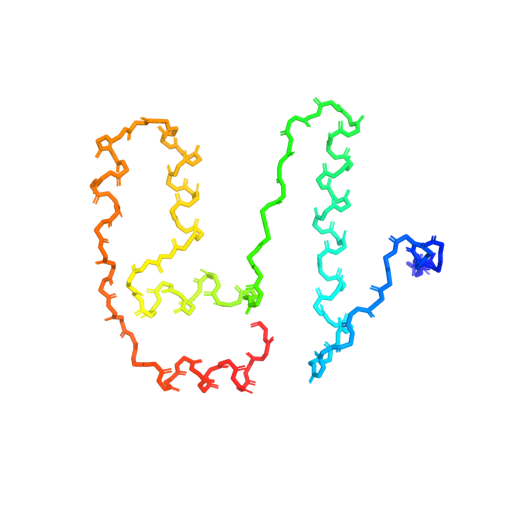85 ? 4.021 20.155 0.631 1.00 70.25 85 ASP A C 1
ATOM 646 O O . ASP A 1 85 ? 4.012 20.996 -0.275 1.00 70.25 85 ASP A O 1
ATOM 650 N N . ASN A 1 86 ? 5.183 19.754 1.160 1.00 76.38 86 ASN A N 1
ATOM 651 C CA . ASN A 1 86 ? 6.463 20.273 0.687 1.00 76.38 86 ASN A CA 1
ATOM 652 C C . ASN A 1 86 ? 6.814 19.716 -0.709 1.00 76.38 86 ASN A C 1
ATOM 654 O O . ASN A 1 86 ? 7.465 18.680 -0.876 1.00 76.38 86 ASN A O 1
ATOM 658 N N . SER A 1 87 ? 6.357 20.441 -1.731 1.00 64.19 87 SER A N 1
ATOM 659 C CA . SER A 1 87 ? 6.405 20.042 -3.142 1.00 64.19 87 SER A CA 1
ATOM 660 C C . SER A 1 87 ? 7.813 19.792 -3.699 1.00 64.19 87 SER A C 1
ATOM 662 O O . SER A 1 87 ? 7.969 18.980 -4.614 1.00 64.19 87 SER A O 1
ATOM 664 N N . GLU A 1 88 ? 8.845 20.433 -3.143 1.00 67.25 88 GLU A N 1
ATOM 665 C CA . GLU A 1 88 ? 10.233 20.262 -3.592 1.00 67.25 88 GLU A CA 1
ATOM 666 C C . GLU A 1 88 ? 10.803 18.905 -3.156 1.00 67.25 88 GLU A C 1
ATOM 668 O O . GLU A 1 88 ? 11.425 18.200 -3.954 1.00 67.25 88 GLU A O 1
ATOM 673 N N . THR A 1 89 ? 10.524 18.487 -1.916 1.00 66.50 89 THR A N 1
ATOM 674 C CA . THR A 1 89 ? 10.971 17.189 -1.388 1.00 66.50 89 THR A CA 1
ATOM 675 C C . THR A 1 89 ? 10.207 16.022 -2.000 1.00 66.50 89 THR A C 1
ATOM 677 O O . THR A 1 89 ? 10.791 14.966 -2.240 1.00 66.50 89 THR A O 1
ATOM 680 N N . ILE A 1 90 ? 8.923 16.218 -2.320 1.00 64.94 90 ILE A N 1
ATOM 681 C CA . ILE A 1 90 ? 8.117 15.211 -3.019 1.00 64.94 90 ILE A CA 1
ATOM 682 C C . ILE A 1 90 ? 8.698 14.982 -4.415 1.00 64.94 90 ILE A C 1
ATOM 684 O O . ILE A 1 90 ? 9.063 13.859 -4.739 1.00 64.94 90 ILE A O 1
ATOM 688 N N . ARG A 1 91 ? 8.907 16.045 -5.206 1.00 63.50 91 ARG A N 1
ATOM 689 C CA . ARG A 1 91 ? 9.436 15.938 -6.578 1.00 63.50 91 ARG A CA 1
ATOM 690 C C . ARG A 1 91 ? 10.796 15.249 -6.667 1.00 63.50 91 ARG A C 1
ATOM 692 O O . ARG A 1 91 ? 11.013 14.482 -7.602 1.00 63.50 91 ARG A O 1
ATOM 699 N N . ALA A 1 92 ? 11.697 15.505 -5.718 1.00 64.62 92 ALA A N 1
ATOM 700 C CA . ALA A 1 92 ? 12.994 14.831 -5.673 1.00 64.62 92 ALA A CA 1
ATOM 701 C C . ALA A 1 92 ? 12.845 13.316 -5.422 1.00 64.62 92 ALA A C 1
ATOM 703 O O . ALA A 1 92 ? 13.511 12.507 -6.074 1.00 64.62 92 ALA A O 1
ATOM 704 N N . ASN A 1 93 ? 11.926 12.933 -4.530 1.00 65.56 93 ASN A N 1
ATOM 705 C CA . ASN A 1 93 ? 11.683 11.541 -4.149 1.00 65.56 93 ASN A CA 1
ATOM 706 C C . ASN A 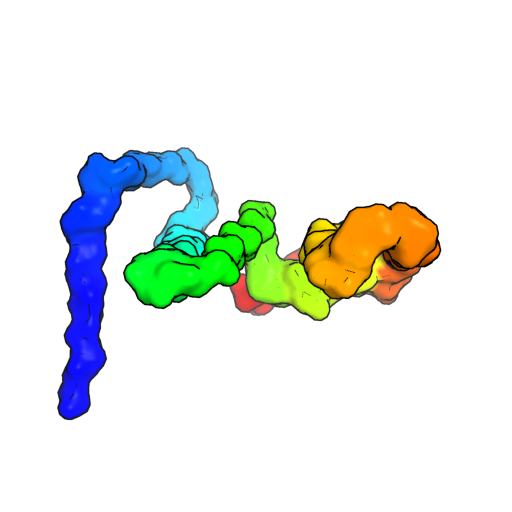1 9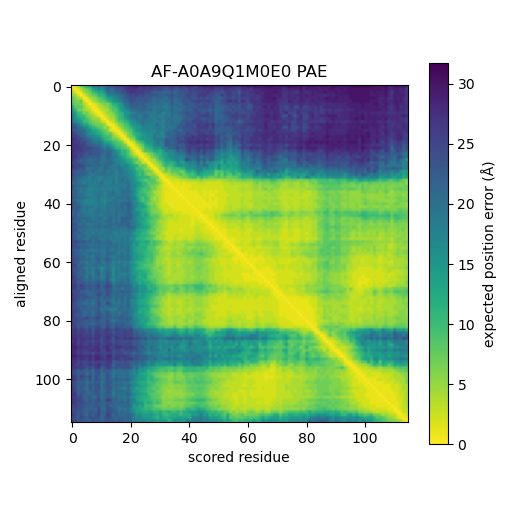3 ? 10.757 10.779 -5.120 1.00 65.56 93 ASN A C 1
ATOM 708 O O . ASN A 1 93 ? 10.796 9.551 -5.149 1.00 65.56 93 ASN A O 1
ATOM 712 N N . SER A 1 94 ? 9.989 11.477 -5.965 1.00 64.00 94 SER A N 1
ATOM 713 C CA . SER A 1 94 ? 9.115 10.898 -7.003 1.00 64.00 94 SER A CA 1
ATOM 714 C C . SER A 1 94 ? 9.859 10.391 -8.245 1.00 64.00 94 SER A C 1
ATOM 716 O O . SER A 1 94 ? 9.227 10.007 -9.232 1.00 64.00 94 SER A O 1
ATOM 718 N N . THR A 1 95 ? 11.196 10.407 -8.255 1.00 68.81 95 THR A N 1
ATOM 719 C CA . THR A 1 95 ? 11.961 9.848 -9.376 1.00 68.81 95 THR A CA 1
ATOM 720 C C . THR A 1 95 ? 11.636 8.353 -9.510 1.00 68.81 95 THR A C 1
ATOM 722 O O . THR A 1 95 ? 11.809 7.619 -8.534 1.00 68.81 95 THR A O 1
ATOM 725 N N . PRO A 1 96 ? 11.205 7.864 -10.694 1.00 76.94 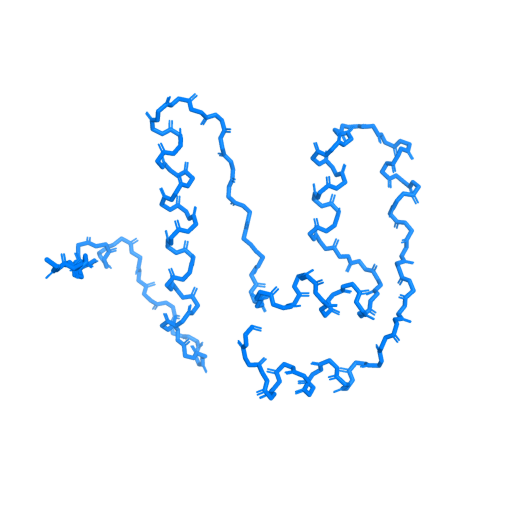96 PRO A N 1
ATOM 726 C CA . PRO A 1 96 ? 10.860 6.459 -10.876 1.00 76.94 96 PRO A CA 1
ATOM 727 C C . PRO A 1 96 ? 11.995 5.543 -10.425 1.00 76.94 96 PRO A C 1
ATOM 729 O O . PRO A 1 96 ? 13.138 5.659 -10.882 1.00 76.94 96 PRO A O 1
ATOM 732 N N . ARG A 1 97 ? 11.683 4.620 -9.512 1.00 85.19 97 ARG A N 1
ATOM 733 C CA . ARG A 1 97 ? 12.696 3.756 -8.906 1.00 85.19 97 ARG A CA 1
ATOM 734 C C . ARG A 1 97 ? 13.207 2.741 -9.916 1.00 85.19 97 ARG A C 1
ATOM 736 O O . ARG A 1 97 ? 12.449 2.191 -10.718 1.00 85.19 97 ARG A O 1
ATOM 743 N N . LYS A 1 98 ? 14.515 2.482 -9.880 1.00 89.88 98 LYS A N 1
ATOM 744 C CA . LYS A 1 98 ? 15.138 1.489 -10.759 1.00 89.88 98 LYS A CA 1
ATOM 745 C C . LYS A 1 98 ? 14.585 0.107 -10.431 1.00 89.88 98 LYS A C 1
ATOM 747 O O . LYS A 1 98 ? 14.516 -0.276 -9.269 1.00 89.88 98 LYS A O 1
ATOM 752 N N . ARG A 1 99 ? 14.229 -0.651 -11.467 1.00 92.81 99 ARG A N 1
ATOM 753 C CA . ARG A 1 99 ? 13.859 -2.057 -11.317 1.00 92.81 99 ARG A CA 1
ATOM 754 C C . ARG A 1 99 ? 15.064 -2.854 -10.832 1.00 92.81 99 ARG A C 1
ATOM 756 O O . ARG A 1 99 ? 16.113 -2.821 -11.472 1.00 92.81 99 ARG A O 1
ATOM 763 N N . LEU A 1 100 ? 14.886 -3.582 -9.735 1.00 93.56 100 LEU A N 1
ATOM 764 C CA . LEU A 1 100 ? 15.922 -4.423 -9.138 1.00 93.56 100 LEU A CA 1
ATOM 765 C C . LEU A 1 100 ? 15.784 -5.881 -9.574 1.00 93.56 100 LEU A C 1
ATOM 767 O O . LEU A 1 100 ? 16.789 -6.575 -9.707 1.00 93.56 100 LEU A O 1
ATOM 771 N N . VAL A 1 101 ? 14.552 -6.344 -9.820 1.00 94.19 101 VAL A N 1
ATOM 772 C CA . VAL A 1 101 ? 14.269 -7.748 -10.143 1.00 94.19 101 VAL A CA 1
ATOM 773 C C . VAL A 1 101 ? 13.332 -7.889 -11.350 1.00 94.19 101 VAL A C 1
ATOM 775 O O . VAL A 1 101 ? 12.378 -7.119 -11.491 1.00 94.19 101 VAL A O 1
ATOM 778 N N . PRO A 1 102 ? 13.575 -8.867 -12.248 1.00 94.25 102 PRO A N 1
ATOM 779 C CA . PRO A 1 102 ? 12.663 -9.179 -13.343 1.00 94.25 102 PRO A CA 1
ATOM 780 C C . PRO A 1 102 ? 11.264 -9.593 -12.870 1.00 94.25 102 PRO A C 1
ATOM 782 O O . PRO A 1 102 ? 11.099 -10.343 -11.911 1.00 94.25 102 PRO A O 1
ATOM 785 N N . GLU A 1 103 ? 10.241 -9.197 -13.628 1.00 92.62 103 GLU A N 1
ATOM 786 C CA . GLU A 1 103 ? 8.832 -9.415 -13.270 1.00 92.62 103 GLU A CA 1
ATOM 787 C C . GLU A 1 103 ? 8.472 -10.892 -13.039 1.00 92.62 103 GLU A C 1
ATOM 789 O O . GLU A 1 103 ? 7.658 -11.212 -12.175 1.00 92.62 103 GLU A O 1
ATOM 794 N N . PHE A 1 104 ? 9.072 -11.812 -13.798 1.00 93.06 104 PHE A N 1
ATOM 795 C CA . PHE A 1 104 ? 8.751 -13.235 -13.681 1.00 93.06 104 PHE A CA 1
ATOM 796 C C . PHE A 1 104 ? 9.178 -13.824 -12.327 1.00 93.06 104 PHE A C 1
ATOM 798 O O . PHE A 1 104 ? 8.485 -14.694 -11.804 1.00 93.06 104 PHE A O 1
ATOM 805 N N . MET A 1 105 ? 10.273 -13.331 -11.736 1.00 93.00 105 MET A N 1
ATOM 806 C CA . MET A 1 105 ? 10.742 -13.778 -10.422 1.00 93.00 105 MET A CA 1
ATOM 807 C C . MET A 1 105 ? 9.793 -13.317 -9.315 1.00 93.00 105 MET A C 1
ATOM 809 O O . MET A 1 105 ? 9.486 -14.094 -8.417 1.00 93.00 105 MET A O 1
ATOM 813 N N . LEU A 1 106 ? 9.265 -12.092 -9.413 1.00 90.25 106 LEU A 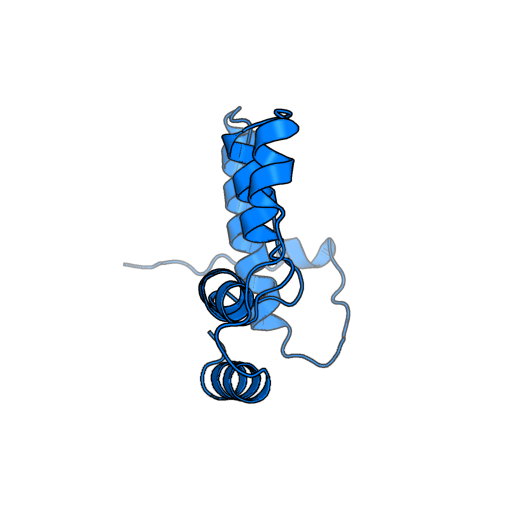N 1
ATOM 814 C CA . LEU A 1 106 ? 8.275 -11.569 -8.464 1.00 90.25 106 LEU A CA 1
ATOM 815 C C . LEU A 1 106 ? 6.961 -12.353 -8.540 1.00 90.25 106 LEU A C 1
ATOM 817 O O . LEU A 1 106 ? 6.418 -12.769 -7.520 1.00 90.25 106 LEU A O 1
ATOM 821 N N . LYS A 1 107 ? 6.485 -12.640 -9.757 1.00 89.50 107 LYS A N 1
ATOM 822 C CA . LYS A 1 107 ? 5.291 -13.475 -9.962 1.00 89.50 107 LYS A CA 1
ATOM 823 C C . LYS A 1 107 ? 5.465 -14.883 -9.392 1.00 89.50 107 LYS A C 1
ATOM 825 O O . LYS A 1 107 ? 4.531 -15.406 -8.792 1.00 89.50 107 LYS A O 1
ATOM 830 N N . MET A 1 108 ? 6.651 -15.473 -9.552 1.00 90.06 108 MET A N 1
ATOM 831 C CA . MET A 1 108 ? 6.979 -16.777 -8.976 1.00 90.06 108 MET A CA 1
ATOM 832 C C . MET A 1 108 ? 7.050 -16.723 -7.446 1.00 90.06 108 MET A C 1
ATOM 834 O O . MET A 1 108 ? 6.488 -17.586 -6.778 1.00 90.06 108 MET A O 1
ATOM 838 N N . ALA A 1 109 ? 7.683 -15.695 -6.876 1.00 87.69 109 ALA A N 1
ATOM 839 C CA . ALA A 1 109 ? 7.725 -15.503 -5.429 1.00 87.69 109 ALA A CA 1
ATOM 840 C C . ALA A 1 109 ? 6.306 -15.426 -4.842 1.00 87.69 109 ALA A C 1
ATOM 842 O O . ALA A 1 109 ? 6.000 -16.141 -3.891 1.00 87.69 109 ALA A O 1
ATOM 843 N N . ARG A 1 110 ? 5.412 -14.665 -5.488 1.00 82.75 110 ARG A N 1
ATOM 844 C CA . ARG A 1 110 ? 3.998 -14.544 -5.104 1.00 82.75 110 ARG A CA 1
ATOM 845 C C . ARG A 1 110 ? 3.210 -15.849 -5.240 1.00 82.75 110 ARG A C 1
ATOM 847 O O . ARG A 1 110 ? 2.280 -16.085 -4.477 1.00 82.75 110 ARG A O 1
ATOM 854 N N . SER A 1 111 ? 3.550 -16.694 -6.216 1.00 83.81 111 SER A N 1
ATOM 855 C CA . SER A 1 111 ? 2.874 -17.983 -6.403 1.00 83.81 111 SER A CA 1
ATOM 856 C C . SER A 1 111 ? 3.337 -19.050 -5.411 1.00 83.81 111 SER A C 1
ATOM 858 O O . SER A 1 111 ? 2.554 -19.922 -5.051 1.00 83.81 111 SER A O 1
ATOM 860 N N . VAL A 1 112 ? 4.608 -19.007 -4.998 1.00 83.38 112 VAL A N 1
ATOM 861 C CA . VAL A 1 112 ? 5.198 -19.964 -4.045 1.00 83.38 112 VAL A CA 1
ATOM 862 C C . VAL A 1 112 ? 4.871 -19.578 -2.603 1.00 83.38 112 VAL A C 1
ATOM 864 O O . VAL A 1 112 ? 4.627 -20.444 -1.768 1.00 83.38 112 VAL A O 1
ATOM 867 N N . SER A 1 113 ? 4.844 -18.279 -2.317 1.00 70.56 113 SER A N 1
ATOM 868 C CA . SER A 1 113 ? 4.588 -17.719 -0.998 1.00 70.56 113 SER A CA 1
ATOM 869 C C . SER A 1 113 ? 3.420 -16.732 -1.086 1.00 70.56 113 SER A C 1
ATOM 871 O O . SER A 1 113 ? 3.632 -15.584 -1.476 1.00 70.56 113 SER A O 1
ATOM 873 N N . PRO A 1 114 ? 2.195 -17.145 -0.710 1.00 59.28 114 PRO A N 1
ATOM 874 C CA . PRO A 1 114 ? 1.001 -16.302 -0.784 1.00 59.28 114 PRO A CA 1
ATOM 875 C C . PRO A 1 114 ? 0.895 -15.276 0.362 1.00 59.28 114 PRO A C 1
ATOM 877 O O . PRO A 1 114 ? -0.166 -14.672 0.524 1.00 59.28 114 PRO A O 1
ATOM 880 N N . PHE A 1 115 ? 1.953 -15.117 1.167 1.00 53.62 115 PHE A N 1
ATOM 881 C CA . PHE A 1 115 ? 2.041 -14.117 2.235 1.00 53.62 115 PHE A CA 1
ATOM 882 C C . PHE A 1 115 ? 2.065 -12.677 1.682 1.00 53.62 115 PHE A C 1
ATOM 884 O O . PHE A 1 115 ? 2.751 -12.401 0.667 1.00 53.62 115 PHE A O 1
#

Sequence (115 aa):
MGIDALDCSHLNHKFPAISNGRNPLMSLGYKLYSKSFADTLKAVGVTAECVLYEGKTLTDLFLQDPMRGGIDDMLDDLITMIHGDNSETIRANSTPRKRLVPEFMLKMARSVSPF

Organism: NCBI:txid402998

Radius of gyration: 18.2 Å; Cα contacts (8 Å, |Δi|>4): 59; chains: 1; bounding box: 42×40×42 Å

pLDDT: mean 73.24, std 21.14, range [29.14, 97.06]

Mean predicted aligned error: 12.69 Å

Foldseek 3Di:
DDPDDPPPVVVCVPDPDDDDDDPVVVVVVVVVVQVVVQVVCVVVPHDGDRDDDPPDDPCCQVPVDLQQWFDRPVVLVVQCVVVPPPVVSSVVVNDTGDHNDDPVVSVVCCVVDVD